Protein AF-A0A510Y1J3-F1 (afdb_monomer_lite)

Secondary structure (DSSP, 8-state):
--GGG--HHHHHHHHHTTSSHHHHHHHHHHHHSS-TTEEE-GGGSSEEETTTSPBPPHHHHHHHHHHH--

Radius of gyration: 12.19 Å; chains: 1; bounding box: 29×30×23 Å

Organism: Marinococcus halophilus (NCBI:txid1371)

Sequence (70 aa):
MNVNTLACLQIDRLIAQGKYVQELKNEWLKRWGLPYPYRKGNFGKEIVKYDHGDKITAEDKKFLERVTNE

Foldseek 3Di:
DPLVPDDLVRLVVCCVVVHCVVVSQVVVCVVAVFGPQWHQDPPSPAIAGPVPSHHQDPVNVVVRVVVVVD

Structure (mmCIF, N/CA/C/O backbone):
data_AF-A0A510Y1J3-F1
#
_entry.id   AF-A0A510Y1J3-F1
#
loop_
_atom_site.group_PDB
_atom_site.id
_atom_site.type_symbol
_atom_site.label_atom_id
_atom_site.label_alt_id
_atom_site.label_comp_id
_atom_site.label_asym_id
_atom_site.label_entity_id
_atom_site.label_seq_id
_atom_site.pdbx_PDB_ins_code
_atom_site.Cartn_x
_atom_site.Cartn_y
_atom_site.Cartn_z
_atom_site.occupancy
_atom_site.B_iso_or_equiv
_atom_site.auth_seq_id
_atom_site.auth_comp_id
_atom_site.auth_asym_id
_atom_site.auth_atom_id
_atom_site.pdbx_PDB_model_num
ATOM 1 N N . MET A 1 1 ? -8.163 -15.771 11.391 1.00 52.56 1 MET A N 1
ATOM 2 C CA . MET A 1 1 ? -7.523 -15.840 10.057 1.00 52.56 1 MET A CA 1
ATOM 3 C C . MET A 1 1 ? -6.252 -15.017 10.116 1.00 52.56 1 MET A C 1
ATOM 5 O O . MET A 1 1 ? -6.312 -13.903 10.615 1.00 52.56 1 MET A O 1
ATOM 9 N N . ASN A 1 2 ? -5.113 -15.568 9.700 1.00 51.69 2 ASN A N 1
ATOM 10 C CA . ASN A 1 2 ? -3.848 -14.837 9.723 1.00 51.69 2 ASN A CA 1
ATOM 11 C C . ASN A 1 2 ? -3.849 -13.838 8.554 1.00 51.69 2 ASN A C 1
ATOM 13 O O . ASN A 1 2 ? -3.937 -14.241 7.396 1.00 51.69 2 ASN A O 1
ATOM 17 N N . VAL A 1 3 ? -3.818 -12.540 8.851 1.00 55.09 3 VAL A N 1
ATOM 18 C CA . VAL A 1 3 ? -3.916 -11.451 7.857 1.00 55.09 3 VAL A CA 1
ATOM 19 C C . VAL A 1 3 ? -2.770 -11.523 6.832 1.00 55.09 3 VAL A C 1
ATOM 21 O O . VAL A 1 3 ? -2.948 -11.168 5.668 1.00 55.09 3 VAL A O 1
ATOM 24 N N . ASN A 1 4 ? -1.643 -12.133 7.224 1.00 54.91 4 ASN A N 1
ATOM 25 C CA . ASN A 1 4 ? -0.487 -12.440 6.375 1.00 54.91 4 ASN A CA 1
ATOM 26 C C . ASN A 1 4 ? -0.795 -13.371 5.190 1.00 54.91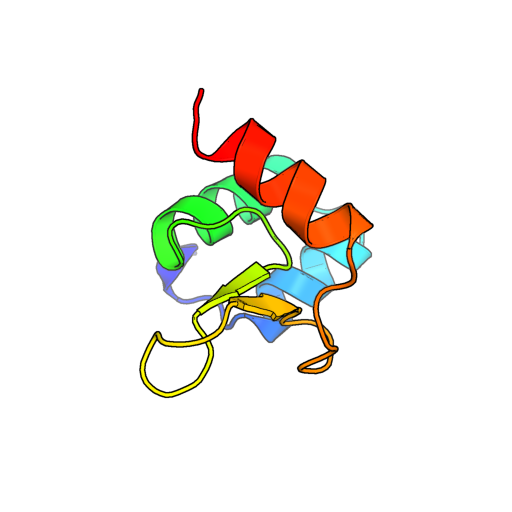 4 ASN A C 1
ATOM 28 O O . ASN A 1 4 ? -0.069 -13.366 4.196 1.00 54.91 4 ASN A O 1
ATOM 32 N N . THR A 1 5 ? -1.859 -14.175 5.273 1.00 60.72 5 THR A N 1
ATOM 33 C CA . THR A 1 5 ? -2.251 -15.112 4.210 1.00 60.72 5 THR A CA 1
ATOM 34 C C . THR A 1 5 ? -3.162 -14.465 3.163 1.00 60.72 5 THR A C 1
ATOM 36 O O . THR A 1 5 ? -3.409 -15.068 2.122 1.00 60.72 5 THR A O 1
ATOM 39 N N . LEU A 1 6 ? -3.658 -13.242 3.400 1.00 71.56 6 LEU A N 1
ATOM 40 C CA . LEU A 1 6 ? -4.543 -12.567 2.452 1.00 71.56 6 LEU A CA 1
ATOM 41 C C . LEU A 1 6 ? -3.776 -12.143 1.197 1.00 71.56 6 LEU A C 1
ATOM 43 O O . LEU A 1 6 ? -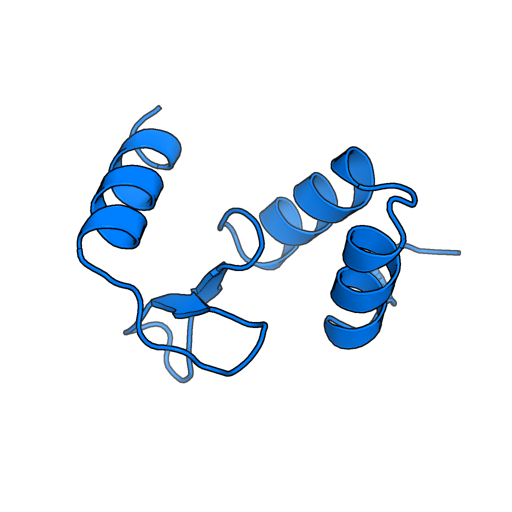2.668 -11.597 1.256 1.00 71.56 6 LEU A O 1
ATOM 47 N N . ALA A 1 7 ? -4.390 -12.386 0.042 1.00 78.75 7 ALA A N 1
ATOM 48 C CA . ALA A 1 7 ? -3.905 -11.855 -1.221 1.00 78.75 7 ALA A CA 1
ATOM 49 C C . ALA A 1 7 ? -4.104 -10.332 -1.255 1.00 78.75 7 ALA A C 1
ATOM 51 O O . ALA A 1 7 ? -5.057 -9.805 -0.684 1.00 78.75 7 ALA A O 1
ATOM 52 N N . CYS A 1 8 ? -3.244 -9.613 -1.977 1.00 77.69 8 CYS A N 1
ATOM 53 C CA . CYS A 1 8 ? -3.359 -8.157 -2.097 1.00 77.69 8 CYS A CA 1
ATOM 54 C C . CYS A 1 8 ? -4.714 -7.720 -2.696 1.00 77.69 8 CYS A C 1
ATOM 56 O O . CYS A 1 8 ? -5.283 -6.744 -2.224 1.00 77.69 8 CYS A O 1
ATOM 58 N N . LEU A 1 9 ? -5.292 -8.512 -3.610 1.00 80.88 9 LEU A N 1
ATOM 59 C CA . LEU A 1 9 ? -6.656 -8.316 -4.130 1.00 80.88 9 LEU A CA 1
ATOM 60 C C . LEU A 1 9 ? -7.738 -8.406 -3.042 1.00 80.88 9 LEU A C 1
ATOM 62 O O . LEU A 1 9 ? -8.755 -7.728 -3.117 1.00 80.88 9 LEU A O 1
ATOM 66 N N . GLN A 1 10 ? -7.552 -9.262 -2.032 1.00 85.44 10 GLN A N 1
ATOM 67 C CA . GLN A 1 10 ? -8.509 -9.373 -0.928 1.00 85.44 10 GLN A CA 1
ATOM 68 C C . GLN A 1 10 ? -8.390 -8.186 0.023 1.00 85.44 10 GLN A C 1
ATOM 70 O O . GLN A 1 10 ? -9.412 -7.682 0.481 1.00 85.44 10 GLN A O 1
ATOM 75 N N . ILE A 1 11 ? -7.161 -7.740 0.299 1.00 84.44 11 ILE A N 1
ATOM 76 C CA . ILE A 1 11 ? -6.908 -6.543 1.106 1.00 84.44 11 ILE A CA 1
ATOM 77 C C . ILE A 1 11 ? -7.570 -5.327 0.451 1.00 84.44 11 ILE A C 1
ATOM 79 O O . ILE A 1 11 ? -8.347 -4.631 1.099 1.00 84.44 11 ILE A O 1
ATOM 83 N N . ASP A 1 12 ? -7.319 -5.137 -0.842 1.00 84.06 12 ASP A N 1
ATOM 84 C CA . ASP A 1 12 ? -7.907 -4.074 -1.648 1.00 84.06 12 ASP A CA 1
ATOM 85 C C . ASP A 1 12 ? -9.443 -4.095 -1.603 1.00 84.06 12 ASP A C 1
ATOM 87 O O . ASP A 1 12 ? -10.079 -3.135 -1.164 1.00 84.06 12 ASP A O 1
ATOM 91 N N . ARG A 1 13 ? -10.042 -5.253 -1.909 1.00 87.25 13 ARG A N 1
ATOM 92 C CA . ARG A 1 13 ? -11.496 -5.440 -1.880 1.00 87.25 13 ARG A CA 1
ATOM 93 C C . ARG A 1 13 ? -12.111 -5.103 -0.521 1.00 87.25 13 ARG A C 1
ATOM 95 O O . ARG A 1 13 ? -13.192 -4.525 -0.471 1.00 87.25 13 ARG A O 1
ATOM 102 N N . LEU A 1 14 ? -11.470 -5.489 0.582 1.00 88.62 14 LEU A N 1
ATOM 103 C CA . LEU A 1 14 ? -11.976 -5.216 1.930 1.00 88.62 14 LEU A CA 1
ATOM 104 C C . LEU A 1 14 ? -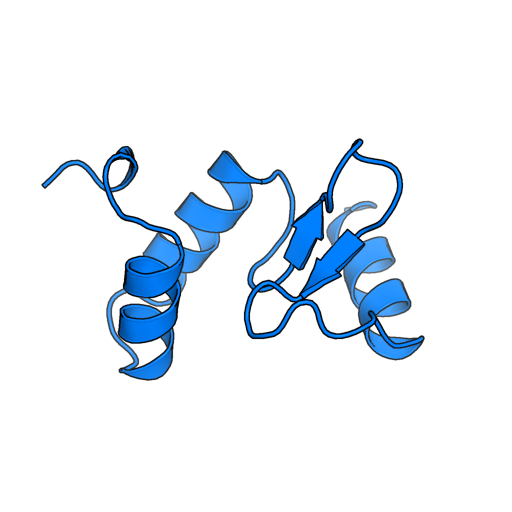11.864 -3.729 2.293 1.00 88.62 14 LEU A C 1
ATOM 106 O O . LEU A 1 14 ? -12.810 -3.179 2.860 1.00 88.62 14 LEU A O 1
ATOM 110 N N . ILE A 1 15 ? -10.765 -3.072 1.908 1.00 86.88 15 ILE A N 1
ATOM 111 C CA . ILE A 1 15 ? -10.591 -1.622 2.066 1.00 86.88 15 ILE A CA 1
ATOM 112 C C . ILE A 1 15 ? -11.657 -0.867 1.263 1.00 86.88 15 ILE A C 1
ATOM 114 O O . ILE A 1 15 ? -12.304 0.022 1.815 1.00 86.88 15 ILE A O 1
ATOM 118 N N . ALA A 1 16 ? -11.897 -1.252 0.005 1.00 85.75 16 ALA A N 1
ATOM 119 C CA . ALA A 1 16 ? -12.930 -0.662 -0.850 1.00 85.75 16 ALA A CA 1
ATOM 120 C C . ALA A 1 16 ? -14.349 -0.854 -0.283 1.00 85.75 16 ALA A C 1
ATOM 122 O O . ALA A 1 16 ? -15.214 0.001 -0.445 1.00 85.75 16 ALA A O 1
ATOM 123 N N . GLN A 1 17 ? -14.584 -1.952 0.441 1.00 89.62 17 GLN A N 1
ATOM 124 C CA . GLN A 1 17 ? -15.826 -2.202 1.182 1.00 89.62 17 GLN A CA 1
ATOM 125 C C . GLN A 1 17 ? -15.920 -1.439 2.516 1.00 89.62 17 GLN A C 1
ATOM 127 O O . GLN A 1 17 ? -16.904 -1.607 3.237 1.00 89.62 17 GLN A O 1
ATOM 132 N N . GLY A 1 18 ? -14.907 -0.648 2.883 1.00 87.12 18 GLY A N 1
ATOM 133 C CA . GLY A 1 18 ? -14.856 0.085 4.149 1.00 87.12 18 GLY A CA 1
ATOM 134 C C . GLY A 1 18 ? -14.617 -0.800 5.377 1.00 87.12 18 GLY A C 1
ATOM 135 O O . GLY A 1 18 ? -14.839 -0.362 6.504 1.00 87.12 18 GLY A O 1
ATOM 136 N N . LYS A 1 19 ? -14.169 -2.048 5.194 1.00 88.44 19 LYS A N 1
ATOM 137 C CA . LYS A 1 19 ? -13.967 -3.017 6.280 1.00 88.44 19 LYS A CA 1
ATOM 138 C C . LYS A 1 19 ? -12.502 -3.081 6.684 1.00 88.44 19 LYS A C 1
ATOM 140 O O . LYS A 1 19 ? -11.636 -3.203 5.826 1.00 88.44 19 LYS A O 1
ATOM 145 N N . TYR A 1 20 ? -12.234 -3.046 7.992 1.00 87.00 20 TYR A N 1
ATOM 146 C CA . TYR A 1 20 ? -10.886 -3.202 8.562 1.00 87.00 20 TYR A CA 1
ATOM 147 C C . TYR A 1 20 ? -9.839 -2.266 7.929 1.00 87.00 20 TYR A C 1
ATOM 149 O O . TYR A 1 20 ? -8.666 -2.610 7.846 1.00 87.00 20 TYR A O 1
ATOM 157 N N . VAL A 1 21 ? -10.257 -1.082 7.458 1.00 86.38 21 VAL A N 1
ATOM 158 C CA . VAL A 1 21 ? -9.444 -0.212 6.589 1.00 86.38 21 VAL A CA 1
ATOM 159 C C . VAL A 1 21 ? -8.092 0.110 7.218 1.00 86.38 21 VAL A C 1
ATOM 161 O O . VAL A 1 21 ? -7.063 -0.007 6.560 1.00 86.38 21 VAL A O 1
ATOM 164 N N . GLN A 1 22 ? -8.078 0.504 8.490 1.00 88.56 22 GLN A N 1
ATOM 165 C CA . GLN A 1 22 ? -6.847 0.893 9.176 1.00 88.56 22 GLN A CA 1
ATOM 166 C C . GLN A 1 22 ? -5.935 -0.309 9.456 1.00 88.56 22 GLN A C 1
ATOM 168 O O . GLN A 1 22 ? -4.735 -0.229 9.203 1.00 88.56 22 GLN A O 1
ATOM 173 N N . GLU A 1 23 ? -6.496 -1.436 9.901 1.00 89.94 23 GLU A N 1
ATOM 174 C CA . GLU A 1 23 ? -5.735 -2.672 10.125 1.00 89.94 23 GLU A CA 1
ATOM 175 C C . GLU A 1 23 ? -5.114 -3.184 8.824 1.00 89.94 23 GLU A C 1
ATOM 177 O O . GLU A 1 23 ? -3.924 -3.479 8.771 1.00 89.94 23 GLU A O 1
ATOM 182 N N . LEU A 1 24 ? -5.888 -3.202 7.741 1.00 89.44 24 LEU A N 1
ATOM 183 C CA . LEU A 1 24 ? -5.437 -3.644 6.428 1.00 89.44 24 LEU A CA 1
ATOM 184 C C . LEU A 1 24 ? -4.392 -2.708 5.813 1.00 89.44 24 LEU A C 1
ATOM 186 O O . LEU A 1 24 ? -3.439 -3.188 5.202 1.00 89.44 24 LEU A O 1
ATOM 190 N N . LYS A 1 25 ? -4.517 -1.387 6.005 1.00 88.06 25 LYS A N 1
ATOM 191 C CA . LYS A 1 25 ? -3.482 -0.415 5.611 1.00 88.06 25 LYS A CA 1
ATOM 192 C C . LYS A 1 25 ? -2.183 -0.620 6.392 1.00 88.06 25 LYS A C 1
ATOM 194 O O . LYS A 1 25 ? -1.111 -0.548 5.796 1.00 88.06 25 LYS A O 1
ATOM 199 N N . ASN A 1 26 ? -2.266 -0.917 7.688 1.00 89.06 26 ASN A N 1
ATOM 200 C CA . ASN A 1 26 ? -1.092 -1.225 8.505 1.00 89.06 26 ASN A CA 1
ATOM 201 C C . ASN A 1 26 ? -0.428 -2.537 8.075 1.00 89.06 26 ASN A C 1
ATOM 203 O O . ASN A 1 26 ? 0.793 -2.596 7.955 1.00 89.06 26 ASN A O 1
ATOM 207 N N . GLU A 1 27 ? -1.208 -3.579 7.798 1.00 86.75 27 GLU A N 1
ATOM 208 C CA . GLU A 1 27 ? -0.675 -4.848 7.293 1.00 86.75 27 GLU A CA 1
ATOM 209 C C . GLU A 1 27 ? -0.047 -4.682 5.904 1.00 86.75 27 GLU A C 1
ATOM 211 O O . GLU A 1 27 ? 1.020 -5.232 5.633 1.00 86.75 27 GLU A O 1
ATOM 216 N N . TRP A 1 28 ? -0.647 -3.859 5.040 1.00 87.12 28 TRP A N 1
ATOM 217 C CA . TRP A 1 28 ? -0.060 -3.487 3.756 1.00 87.12 28 TRP A CA 1
ATOM 218 C C . TRP A 1 28 ? 1.298 -2.802 3.928 1.00 87.12 28 TRP A C 1
ATOM 220 O O . TRP A 1 28 ? 2.274 -3.202 3.290 1.00 87.12 28 TRP A O 1
ATOM 230 N N . LEU A 1 29 ? 1.368 -1.813 4.824 1.00 87.00 29 LEU A N 1
ATOM 231 C CA . LEU A 1 29 ? 2.597 -1.100 5.153 1.00 87.00 29 LEU A CA 1
ATOM 232 C C . LEU A 1 29 ? 3.673 -2.051 5.685 1.00 87.00 29 LEU A C 1
ATOM 234 O O . LEU A 1 29 ? 4.806 -1.988 5.225 1.00 87.00 29 LEU A O 1
ATOM 238 N N . LYS A 1 30 ? 3.331 -2.986 6.577 1.00 86.12 30 LYS A N 1
ATOM 239 C CA . LYS A 1 30 ? 4.278 -4.009 7.051 1.00 86.12 30 LYS A CA 1
ATOM 240 C C . LYS A 1 30 ? 4.775 -4.913 5.924 1.00 86.12 30 LYS A C 1
ATOM 242 O O . LYS A 1 30 ? 5.947 -5.274 5.902 1.00 86.12 30 LYS A O 1
ATOM 247 N N . ARG A 1 31 ? 3.893 -5.289 4.993 1.00 82.25 31 ARG A N 1
ATOM 248 C CA . ARG A 1 31 ? 4.215 -6.224 3.907 1.00 82.25 31 ARG A CA 1
ATOM 249 C C . ARG A 1 31 ? 5.072 -5.596 2.813 1.00 82.25 31 ARG A C 1
ATOM 251 O O . ARG A 1 31 ? 5.947 -6.266 2.272 1.00 82.25 31 ARG A O 1
ATOM 258 N N . TRP A 1 32 ? 4.805 -4.339 2.468 1.00 80.94 32 TRP A N 1
ATOM 259 C CA . TRP A 1 32 ? 5.424 -3.663 1.323 1.00 80.94 32 TRP A CA 1
ATOM 260 C C . TRP A 1 32 ? 6.384 -2.534 1.709 1.00 80.94 32 TRP A C 1
ATOM 262 O O . TRP A 1 32 ? 7.093 -2.023 0.840 1.00 80.94 32 TRP A O 1
ATOM 272 N N . GLY A 1 33 ? 6.414 -2.137 2.983 1.00 83.81 33 GLY A N 1
ATOM 273 C CA . GLY A 1 33 ? 7.167 -0.981 3.477 1.00 83.81 33 GLY A CA 1
ATOM 274 C C . GLY A 1 33 ? 6.653 0.354 2.939 1.00 83.81 33 GLY A C 1
ATOM 275 O O . GLY A 1 33 ? 7.351 1.355 3.030 1.00 83.81 33 GLY A O 1
ATOM 276 N N . LEU A 1 34 ? 5.471 0.361 2.318 1.00 87.00 34 LEU A N 1
ATOM 277 C CA . LEU A 1 34 ? 4.872 1.524 1.675 1.00 87.00 34 LEU A CA 1
ATOM 278 C C . LEU A 1 34 ? 3.389 1.604 2.036 1.00 87.00 34 LEU A C 1
ATOM 280 O O . LEU A 1 34 ? 2.752 0.560 2.186 1.00 87.00 34 LEU A O 1
ATOM 284 N N . PRO A 1 35 ? 2.816 2.811 2.170 1.00 88.69 35 PRO A N 1
ATOM 285 C CA . PRO A 1 35 ? 1.395 2.952 2.451 1.00 88.69 35 PRO A CA 1
ATOM 286 C C . PRO A 1 35 ? 0.557 2.371 1.308 1.00 88.69 35 PRO A C 1
ATOM 288 O O . PRO A 1 35 ? 0.937 2.441 0.144 1.00 88.69 35 PRO A O 1
ATOM 291 N N . TYR A 1 36 ? -0.609 1.808 1.618 1.00 87.06 36 TYR A N 1
ATOM 292 C CA . TYR A 1 36 ? -1.566 1.409 0.582 1.00 87.06 36 TYR A CA 1
ATOM 293 C C . TYR A 1 36 ? -2.020 2.641 -0.233 1.00 87.06 36 TYR A C 1
ATOM 295 O O . TYR A 1 36 ? -2.243 3.698 0.367 1.00 87.06 36 TYR A O 1
ATOM 303 N N . PRO A 1 37 ? -2.212 2.531 -1.562 1.00 86.88 37 PRO A N 1
ATOM 304 C CA . PRO A 1 37 ? -2.109 1.323 -2.392 1.00 86.88 37 PRO A CA 1
ATOM 305 C C . PRO A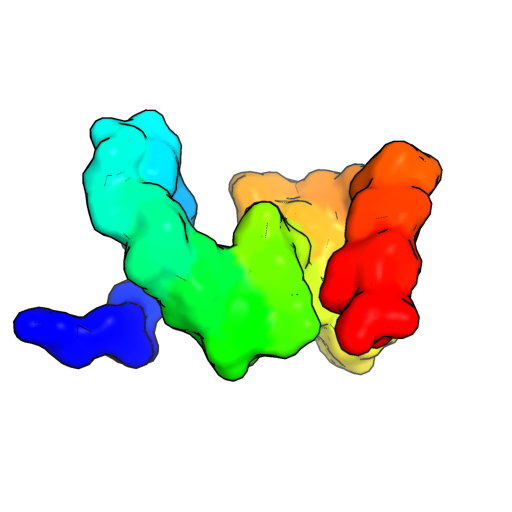 1 37 ? -0.725 1.110 -3.026 1.00 86.88 37 PRO A C 1
ATOM 307 O O . PRO A 1 37 ? -0.605 0.395 -4.019 1.00 86.88 37 PRO A O 1
ATOM 310 N N . TYR A 1 38 ? 0.334 1.736 -2.518 1.00 87.06 38 TYR A N 1
ATOM 311 C CA . TYR A 1 38 ? 1.650 1.704 -3.150 1.00 87.06 38 TYR A CA 1
ATOM 312 C C . TYR A 1 38 ? 2.417 0.424 -2.834 1.00 87.06 38 TYR A C 1
ATOM 314 O O . TYR A 1 38 ? 2.369 -0.116 -1.729 1.00 87.06 38 TYR A O 1
ATOM 322 N N . ARG A 1 39 ? 3.189 -0.044 -3.810 1.00 84.62 39 ARG A N 1
ATOM 323 C CA . ARG A 1 39 ? 4.157 -1.127 -3.638 1.00 84.62 39 ARG A CA 1
ATOM 324 C C . ARG A 1 39 ? 5.374 -0.895 -4.517 1.00 84.62 39 ARG A C 1
ATOM 326 O O . ARG A 1 39 ? 5.321 -0.144 -5.489 1.00 84.62 39 ARG A O 1
ATOM 333 N N . LYS A 1 40 ? 6.454 -1.610 -4.223 1.00 80.25 40 LYS A N 1
ATOM 334 C CA . LYS A 1 40 ? 7.591 -1.711 -5.138 1.00 80.25 40 LYS A CA 1
ATOM 335 C C . LYS A 1 40 ? 7.200 -2.614 -6.316 1.00 80.25 40 LYS A C 1
ATOM 337 O O . LYS A 1 40 ? 6.703 -3.721 -6.109 1.00 80.25 40 LYS A O 1
ATOM 342 N N . GLY A 1 41 ? 7.363 -2.118 -7.537 1.00 72.31 41 GLY A N 1
ATOM 343 C CA . GLY A 1 41 ? 7.171 -2.858 -8.782 1.00 72.31 41 GLY A CA 1
ATOM 344 C C . GLY A 1 41 ? 8.255 -3.916 -9.000 1.00 72.31 41 GLY A C 1
ATOM 345 O O . GLY A 1 41 ? 9.152 -4.098 -8.170 1.00 72.31 41 GLY A O 1
ATOM 346 N N . ASN A 1 42 ? 8.181 -4.624 -10.132 1.00 64.56 42 ASN A N 1
ATOM 347 C CA . ASN A 1 42 ? 9.160 -5.660 -10.467 1.00 64.56 42 ASN A CA 1
ATOM 348 C C . ASN A 1 42 ? 10.583 -5.078 -10.447 1.00 64.56 42 ASN A C 1
ATOM 350 O O . ASN A 1 42 ? 10.838 -4.019 -11.013 1.00 64.56 42 ASN A O 1
ATOM 354 N N . PHE A 1 43 ? 11.498 -5.780 -9.771 1.00 65.38 43 PHE A N 1
ATOM 355 C CA . PHE A 1 43 ? 12.894 -5.387 -9.517 1.00 65.38 43 PHE A CA 1
ATOM 356 C C . PHE A 1 43 ? 13.131 -4.249 -8.513 1.00 65.38 43 PHE A C 1
ATOM 358 O O . PHE A 1 43 ? 14.272 -3.826 -8.351 1.00 65.38 43 PHE A O 1
ATOM 365 N N . GLY A 1 44 ? 12.108 -3.759 -7.806 1.00 65.44 44 GLY A N 1
ATOM 366 C CA . GLY A 1 44 ? 12.303 -2.802 -6.709 1.00 65.44 44 GLY A CA 1
ATOM 367 C C . GLY A 1 44 ? 12.785 -1.411 -7.131 1.00 65.44 44 GLY A C 1
ATOM 368 O O . GLY A 1 44 ? 13.118 -0.605 -6.267 1.00 65.44 44 GLY A O 1
ATOM 369 N N . LYS A 1 45 ? 12.821 -1.131 -8.440 1.00 68.25 45 LYS A N 1
ATOM 370 C CA . LYS A 1 45 ? 13.317 0.131 -9.007 1.00 68.25 45 LYS A CA 1
ATOM 371 C C . LYS A 1 45 ? 12.252 1.220 -9.094 1.00 68.25 45 LYS A C 1
ATOM 373 O O . LYS A 1 45 ? 12.591 2.396 -9.116 1.00 68.25 45 LYS A O 1
ATOM 378 N N . GLU A 1 46 ? 10.979 0.839 -9.124 1.00 79.94 46 GLU A N 1
ATOM 379 C CA . GLU A 1 46 ? 9.866 1.768 -9.307 1.00 79.94 46 GLU A CA 1
ATOM 380 C C . GLU A 1 46 ? 8.779 1.499 -8.272 1.00 79.94 46 GLU A C 1
ATOM 382 O O . GLU A 1 46 ? 8.485 0.348 -7.953 1.00 79.94 46 GLU A O 1
ATOM 387 N N . ILE A 1 47 ? 8.182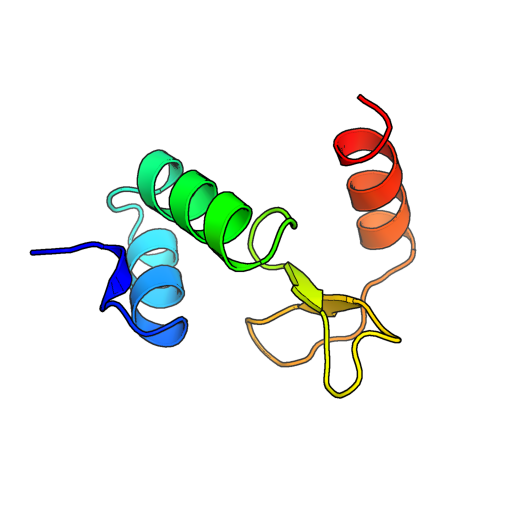 2.560 -7.734 1.00 83.81 47 ILE A N 1
ATOM 388 C CA . ILE A 1 47 ? 6.977 2.458 -6.911 1.00 83.81 47 ILE A CA 1
ATOM 389 C C . ILE A 1 47 ? 5.774 2.547 -7.854 1.00 83.81 47 ILE A C 1
ATOM 391 O O . ILE A 1 47 ? 5.740 3.395 -8.738 1.00 83.81 47 ILE A O 1
ATOM 395 N N . VAL A 1 48 ? 4.794 1.667 -7.680 1.00 83.31 48 VAL A N 1
ATOM 396 C CA . VAL A 1 48 ? 3.568 1.621 -8.490 1.00 83.31 48 VAL A CA 1
ATOM 397 C C . VAL A 1 48 ? 2.347 1.496 -7.592 1.00 83.31 48 VAL A C 1
ATOM 399 O O . VAL A 1 48 ? 2.437 0.960 -6.481 1.00 83.31 48 VAL A O 1
ATOM 402 N N . LYS A 1 49 ? 1.190 1.956 -8.074 1.00 83.31 49 LYS A N 1
ATOM 403 C CA . LYS A 1 49 ? -0.092 1.693 -7.410 1.00 83.31 49 LYS A CA 1
ATOM 404 C C . LYS A 1 49 ? -0.514 0.252 -7.681 1.00 83.31 49 LYS A C 1
ATOM 406 O O . LYS A 1 49 ? -0.472 -0.212 -8.818 1.00 83.31 49 LYS A O 1
ATOM 411 N N . TYR A 1 50 ? -0.891 -0.478 -6.638 1.00 75.25 50 TYR A N 1
ATOM 412 C CA . TYR A 1 50 ? -1.326 -1.867 -6.755 1.00 75.25 50 TYR A CA 1
ATOM 413 C C . TYR A 1 50 ? -2.618 -2.012 -7.548 1.00 75.25 50 TYR A C 1
ATOM 415 O O . TYR A 1 50 ? -2.705 -2.945 -8.340 1.00 75.25 50 TYR A O 1
ATOM 423 N N . ASP A 1 51 ? -3.546 -1.074 -7.342 1.00 67.50 51 ASP A N 1
ATOM 424 C CA . ASP A 1 51 ? -4.903 -1.069 -7.897 1.00 67.50 51 ASP A CA 1
ATOM 425 C C . ASP A 1 51 ? -4.904 -1.430 -9.394 1.00 67.50 51 ASP A C 1
ATOM 427 O O . ASP A 1 51 ? -5.629 -2.327 -9.805 1.00 67.50 51 ASP A O 1
ATOM 431 N N . HIS A 1 52 ? -3.970 -0.874 -10.184 1.00 59.25 52 HIS A N 1
ATOM 432 C CA . HIS A 1 52 ? -3.873 -1.169 -11.623 1.00 59.25 52 HIS A CA 1
ATOM 433 C C . HIS A 1 52 ? -2.452 -1.171 -12.217 1.00 59.25 52 HIS A C 1
ATOM 435 O O . HIS A 1 52 ? -2.286 -1.154 -13.434 1.00 59.25 52 HIS A O 1
ATOM 441 N N . GLY A 1 53 ? -1.394 -1.175 -11.395 1.00 62.66 53 GLY A N 1
ATOM 442 C CA . GLY A 1 53 ? -0.044 -0.872 -11.899 1.00 62.66 53 GLY A CA 1
ATOM 443 C C . GLY A 1 53 ? 0.065 0.563 -12.423 1.00 62.66 53 GLY A C 1
ATOM 444 O O . GLY A 1 53 ? 0.976 0.877 -13.189 1.00 62.66 53 GLY A O 1
ATOM 445 N N . ASP A 1 54 ? -0.881 1.412 -12.015 1.00 73.38 54 ASP A N 1
ATOM 446 C CA . ASP A 1 54 ? -0.978 2.793 -12.443 1.00 73.38 54 ASP A CA 1
ATOM 447 C C . ASP A 1 54 ? 0.289 3.552 -12.055 1.00 73.38 54 ASP A C 1
ATOM 449 O O . ASP A 1 54 ? 0.899 3.311 -10.997 1.00 73.38 54 ASP A O 1
ATOM 453 N N . LYS A 1 55 ? 0.700 4.465 -12.936 1.00 72.69 55 LYS A N 1
ATOM 454 C CA . LYS A 1 55 ? 1.906 5.250 -12.699 1.00 72.69 55 LYS A CA 1
ATOM 455 C C . LYS A 1 55 ? 1.640 6.191 -11.534 1.00 72.69 55 LYS A C 1
ATOM 457 O O . LYS A 1 55 ? 0.629 6.885 -11.482 1.00 72.69 55 LYS A O 1
ATOM 462 N N . ILE A 1 56 ? 2.587 6.245 -10.609 1.00 81.50 56 ILE A N 1
ATOM 463 C CA . ILE A 1 56 ? 2.594 7.277 -9.576 1.00 81.50 56 ILE A CA 1
ATOM 464 C C . ILE A 1 56 ? 2.718 8.656 -10.225 1.00 81.50 56 ILE A C 1
ATOM 466 O O . ILE A 1 56 ? 3.651 8.932 -10.985 1.00 81.50 56 ILE A O 1
ATOM 470 N N . THR A 1 57 ? 1.763 9.520 -9.907 1.00 84.31 57 THR A N 1
ATOM 471 C CA . THR A 1 57 ? 1.754 10.924 -10.308 1.00 84.31 57 THR A CA 1
ATOM 472 C C . THR A 1 57 ? 2.760 11.726 -9.478 1.00 84.31 57 THR A C 1
ATOM 474 O O . THR A 1 57 ? 3.347 11.234 -8.510 1.00 84.31 57 THR A O 1
ATOM 477 N N . ALA A 1 58 ? 2.977 12.992 -9.842 1.00 83.31 58 ALA A N 1
ATOM 478 C CA . ALA A 1 58 ? 3.823 13.889 -9.055 1.00 83.31 58 ALA A CA 1
ATOM 479 C C . ALA A 1 58 ? 3.273 14.124 -7.634 1.00 83.31 58 ALA A C 1
ATOM 481 O O . ALA A 1 58 ? 4.050 14.299 -6.697 1.00 83.31 58 ALA A O 1
ATOM 482 N N . GLU A 1 59 ? 1.950 14.099 -7.459 1.00 83.38 59 GLU A N 1
ATOM 483 C CA . GLU A 1 59 ? 1.308 14.246 -6.149 1.00 83.38 59 GLU A CA 1
ATOM 484 C C . GLU A 1 59 ? 1.525 13.011 -5.272 1.00 83.38 59 GLU A C 1
ATOM 486 O O . GLU A 1 59 ? 1.873 13.145 -4.099 1.00 83.38 59 GLU A O 1
ATOM 491 N N . ASP A 1 60 ? 1.432 11.813 -5.856 1.00 84.62 60 ASP A N 1
ATOM 492 C CA . ASP A 1 60 ? 1.724 10.563 -5.147 1.00 84.62 60 ASP A CA 1
ATOM 493 C C . ASP A 1 60 ? 3.176 10.528 -4.652 1.00 84.62 60 ASP A C 1
ATOM 495 O O . ASP A 1 60 ? 3.441 10.096 -3.532 1.00 84.62 60 ASP A O 1
ATOM 499 N N . LYS A 1 61 ? 4.122 11.024 -5.463 1.00 82.56 61 LYS A N 1
ATOM 500 C CA . LYS A 1 61 ? 5.534 11.133 -5.065 1.00 82.56 61 LYS A CA 1
ATOM 501 C C . LYS A 1 61 ? 5.714 12.053 -3.863 1.00 82.56 61 LYS A C 1
ATOM 503 O O . LYS A 1 61 ? 6.345 11.641 -2.898 1.00 82.56 61 LYS A O 1
ATOM 508 N N . LYS A 1 62 ? 5.103 13.244 -3.874 1.00 84.88 62 LYS A N 1
ATOM 509 C CA . LYS A 1 62 ? 5.155 14.174 -2.731 1.00 84.88 62 LYS A CA 1
ATOM 510 C C . LYS A 1 62 ? 4.571 13.553 -1.462 1.00 84.88 62 LYS A C 1
ATOM 512 O O . LYS A 1 62 ? 5.126 13.728 -0.380 1.00 84.88 62 LYS A O 1
ATOM 517 N N . PHE A 1 63 ? 3.463 12.823 -1.587 1.00 85.25 63 PHE A N 1
ATOM 518 C CA . PHE A 1 63 ? 2.869 12.099 -0.466 1.00 85.25 63 PHE A CA 1
ATOM 519 C C . PHE A 1 63 ? 3.820 11.025 0.078 1.00 85.25 63 PHE A C 1
ATOM 521 O O . PHE A 1 63 ? 4.054 10.972 1.282 1.00 85.25 63 PHE A O 1
ATOM 528 N N . LEU A 1 64 ? 4.404 10.212 -0.807 1.00 82.88 64 LEU A N 1
ATOM 529 C CA . LEU A 1 64 ? 5.363 9.165 -0.451 1.00 82.88 64 LEU A CA 1
ATOM 530 C C . LEU A 1 64 ? 6.637 9.726 0.193 1.00 82.88 64 LEU A C 1
ATOM 532 O O . LEU A 1 64 ? 7.117 9.163 1.172 1.00 82.88 64 LEU A O 1
ATOM 536 N N . GLU A 1 65 ? 7.172 10.839 -0.305 1.00 83.50 65 GLU A N 1
ATOM 537 C CA . GLU A 1 65 ? 8.328 11.501 0.308 1.00 83.50 65 GLU A CA 1
ATOM 538 C C . GLU A 1 65 ? 8.016 12.001 1.717 1.00 83.50 65 GLU A C 1
ATOM 540 O O . GLU A 1 65 ? 8.849 11.850 2.608 1.00 83.50 65 GLU A O 1
ATOM 545 N N . ARG A 1 66 ? 6.812 12.542 1.937 1.00 83.44 66 ARG A N 1
ATOM 546 C CA . ARG A 1 66 ? 6.382 13.023 3.252 1.00 83.44 66 ARG A CA 1
ATOM 547 C C . ARG A 1 66 ? 6.236 11.888 4.264 1.00 83.44 66 ARG A C 1
ATOM 549 O O . ARG A 1 66 ? 6.728 12.015 5.370 1.00 83.44 66 ARG A O 1
ATOM 556 N N . VAL A 1 67 ? 5.590 10.787 3.884 1.00 78.31 67 VAL A N 1
ATOM 557 C CA . VAL A 1 67 ? 5.361 9.636 4.782 1.00 78.31 67 VAL A CA 1
ATOM 558 C C . VAL A 1 67 ? 6.590 8.740 4.975 1.00 78.31 67 VAL A C 1
ATOM 560 O O . VAL A 1 67 ? 6.558 7.874 5.839 1.00 78.31 67 VAL A O 1
ATOM 563 N N . THR A 1 68 ? 7.645 8.908 4.169 1.00 69.44 68 THR A N 1
ATOM 564 C CA . THR A 1 68 ? 8.900 8.138 4.300 1.00 69.44 68 THR A CA 1
ATOM 565 C C . THR A 1 68 ? 10.008 8.921 5.026 1.00 69.44 68 THR A C 1
ATOM 567 O O . THR A 1 68 ? 10.943 8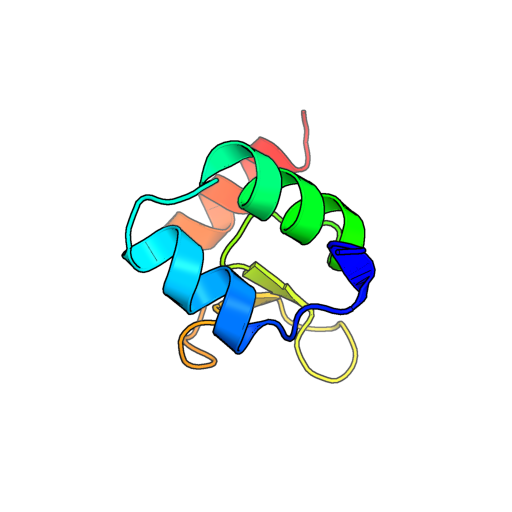.302 5.519 1.00 69.44 68 THR A O 1
ATOM 570 N N . ASN A 1 69 ? 9.934 10.259 5.086 1.00 66.50 69 ASN A N 1
ATOM 571 C CA . ASN A 1 69 ? 10.899 11.120 5.800 1.00 66.50 69 ASN A CA 1
ATOM 572 C C . ASN A 1 69 ? 10.469 11.491 7.235 1.00 66.50 69 ASN A C 1
ATOM 574 O O . ASN A 1 69 ? 11.114 12.336 7.856 1.00 66.50 69 ASN A O 1
ATOM 578 N N . GLU A 1 70 ? 9.387 10.902 7.739 1.00 53.38 70 GLU A N 1
ATOM 579 C CA . GLU A 1 70 ? 8.888 11.070 9.112 1.00 53.38 70 GLU A CA 1
ATOM 580 C C . GLU A 1 70 ? 9.260 9.842 9.954 1.00 53.38 70 GLU A C 1
ATOM 582 O O . GLU A 1 70 ? 9.724 10.034 11.100 1.00 53.38 70 GLU A O 1
#

pLDDT: mean 79.0, std 10.51, range [51.69, 89.94]